Protein AF-A0A2G2ZJE6-F1 (afdb_monomer_lite)

Secondary structure (DSSP, 8-state):
-----PPTTS--EETTEE--TT-EESTTSS-SSSGGGEEEEE-SSSS-EEEE-SSS--EEBTTB------PPP-

Organism: Capsicum annuum (NCBI:txid4072)

Sequence (74 aa):
MSNNVAKPGCQTKCGNLTVPYPFGIGIDAGCSIDSSFDIRCDTSSDPPIAYLNTGYSSIITASTVNISATQSPS

pLDDT: mean 71.39, std 18.25, range [29.38, 90.56]

Radius of gyration: 12.11 Å; chains: 1; bounding box: 27×35×34 Å

InterPro domains:
  IPR025287 Wall-associated receptor kinase, galacturonan-binding domain [PF13947] (10-54)

Structure (mmCIF, N/CA/C/O backbone):
data_AF-A0A2G2ZJE6-F1
#
_entry.id   AF-A0A2G2ZJE6-F1
#
loop_
_atom_site.group_PDB
_atom_site.id
_atom_site.type_symbol
_atom_site.label_atom_id
_atom_site.label_alt_id
_atom_site.label_comp_id
_atom_site.label_asym_id
_atom_site.label_entity_id
_atom_site.label_seq_id
_atom_site.pdbx_PDB_ins_code
_atom_site.Cartn_x
_atom_site.Cartn_y
_atom_site.Cartn_z
_atom_site.occupancy
_atom_site.B_iso_or_equiv
_atom_site.auth_seq_id
_atom_site.auth_comp_id
_atom_site.auth_asym_id
_atom_site.auth_atom_id
_atom_site.pdbx_PDB_model_num
ATOM 1 N N . MET A 1 1 ? 1.904 -8.732 20.613 1.00 45.75 1 MET A N 1
ATOM 2 C CA . MET A 1 1 ? 1.493 -7.350 20.286 1.00 45.75 1 MET A CA 1
ATOM 3 C C . MET A 1 1 ? 1.867 -7.051 18.839 1.00 45.75 1 MET A C 1
ATOM 5 O O . MET A 1 1 ? 3.046 -6.884 18.561 1.00 45.75 1 MET A O 1
ATOM 9 N N . SER A 1 2 ? 0.900 -7.044 17.924 1.00 45.44 2 SER A N 1
ATOM 10 C CA . SER A 1 2 ? 0.918 -6.257 16.675 1.00 45.44 2 SER A CA 1
ATOM 11 C C . SER A 1 2 ? -0.472 -6.375 16.066 1.00 45.44 2 SER A C 1
ATOM 13 O O . SER A 1 2 ? -0.751 -7.282 15.289 1.00 45.44 2 SER A O 1
ATOM 15 N N . ASN A 1 3 ? -1.374 -5.502 16.510 1.00 53.81 3 ASN A N 1
ATOM 16 C CA . ASN A 1 3 ? -2.736 -5.425 15.996 1.00 53.81 3 ASN A CA 1
ATOM 17 C C . ASN A 1 3 ? -2.762 -4.475 14.790 1.00 53.81 3 ASN A C 1
ATOM 19 O O . ASN A 1 3 ? -3.457 -3.466 14.787 1.00 53.81 3 ASN A O 1
ATOM 23 N N . ASN A 1 4 ? -1.952 -4.791 13.780 1.00 61.06 4 ASN A N 1
ATOM 24 C CA . ASN A 1 4 ? -1.934 -4.111 12.490 1.00 61.06 4 ASN A CA 1
ATOM 25 C C . ASN A 1 4 ? -2.501 -5.117 11.492 1.00 61.06 4 ASN A C 1
ATOM 27 O O . ASN A 1 4 ? -1.763 -5.747 10.736 1.00 61.06 4 ASN A O 1
ATOM 31 N N . VAL A 1 5 ? -3.808 -5.363 11.599 1.00 65.50 5 VAL A N 1
ATOM 32 C CA . VAL A 1 5 ? -4.501 -6.399 10.828 1.00 65.50 5 VAL A CA 1
ATOM 33 C C . VAL A 1 5 ? -4.693 -5.881 9.407 1.00 65.50 5 VAL A C 1
ATOM 35 O O . VAL A 1 5 ? -5.747 -5.374 9.043 1.00 65.50 5 VAL A O 1
ATOM 38 N N . ALA A 1 6 ? -3.635 -5.958 8.607 1.00 68.88 6 ALA A N 1
ATOM 39 C CA . ALA A 1 6 ? -3.790 -6.033 7.166 1.00 68.88 6 ALA A CA 1
ATOM 40 C C . ALA A 1 6 ? -4.543 -7.325 6.819 1.00 68.88 6 ALA A C 1
ATOM 42 O O . ALA A 1 6 ? -4.528 -8.301 7.580 1.00 68.88 6 ALA A O 1
ATOM 43 N N . LYS A 1 7 ? -5.202 -7.341 5.661 1.00 77.56 7 LYS A N 1
ATOM 44 C CA . LYS A 1 7 ? -5.932 -8.520 5.197 1.00 77.56 7 LYS A CA 1
ATOM 45 C C . LYS A 1 7 ? -4.983 -9.734 5.096 1.00 77.56 7 LYS A C 1
ATOM 47 O O . LYS A 1 7 ? -3.873 -9.588 4.580 1.00 77.56 7 LYS A O 1
ATOM 52 N N . PRO A 1 8 ? -5.368 -10.930 5.584 1.00 81.44 8 PRO A N 1
ATOM 53 C CA . PRO A 1 8 ? -4.518 -12.115 5.492 1.00 81.44 8 PRO A CA 1
ATOM 54 C C . PRO A 1 8 ? -4.081 -12.394 4.049 1.00 81.44 8 PRO A C 1
ATOM 56 O O . PRO A 1 8 ? -4.898 -12.336 3.131 1.00 81.44 8 PRO A O 1
ATOM 59 N N . GL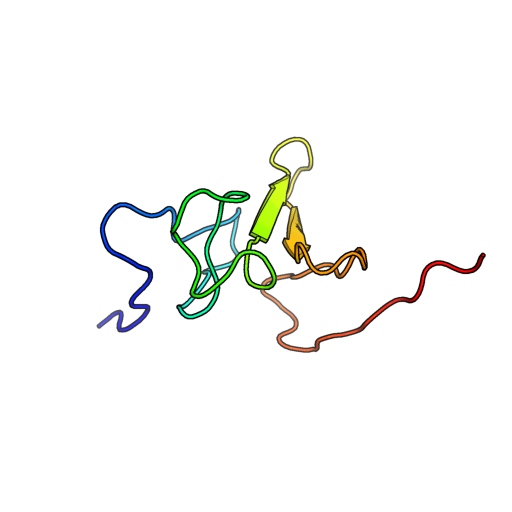Y A 1 9 ? -2.792 -12.688 3.861 1.00 84.12 9 GLY A N 1
ATOM 60 C CA . GLY A 1 9 ? -2.195 -12.911 2.538 1.00 84.12 9 GLY A CA 1
ATOM 61 C C . GLY A 1 9 ? -1.787 -11.637 1.788 1.00 84.12 9 GLY A C 1
ATOM 62 O O . GLY A 1 9 ? -1.231 -11.746 0.701 1.00 84.12 9 GLY A O 1
ATOM 63 N N . CYS A 1 10 ? -2.012 -10.450 2.358 1.00 88.31 10 CYS A N 1
ATOM 64 C CA . CYS A 1 10 ? -1.622 -9.180 1.752 1.00 88.31 10 CYS A CA 1
ATOM 65 C C . CYS A 1 10 ? -0.310 -8.636 2.309 1.00 88.31 10 CYS A C 1
ATOM 67 O O . CYS A 1 10 ? 0.019 -8.813 3.485 1.00 88.31 10 CYS A O 1
ATOM 69 N N . GLN A 1 11 ? 0.427 -7.921 1.458 1.00 85.12 11 GLN A N 1
ATOM 70 C CA . GLN A 1 11 ? 1.623 -7.211 1.883 1.00 85.12 11 GLN A CA 1
ATOM 71 C C . GLN A 1 11 ? 1.243 -6.097 2.861 1.00 85.12 11 GLN A C 1
ATOM 73 O O . GLN A 1 11 ? 0.349 -5.292 2.606 1.00 85.12 11 GLN A O 1
ATOM 78 N N . THR A 1 12 ? 1.949 -6.050 3.988 1.00 83.06 12 THR A N 1
ATOM 79 C CA . THR A 1 12 ? 1.640 -5.142 5.101 1.00 83.06 12 THR A CA 1
ATOM 80 C C . THR A 1 12 ? 2.596 -3.960 5.188 1.00 83.06 12 THR A C 1
ATOM 82 O O . THR A 1 12 ? 2.358 -3.037 5.963 1.00 83.06 12 THR A O 1
ATOM 85 N N . LYS A 1 13 ? 3.692 -3.977 4.416 1.00 84.81 13 LYS A N 1
ATOM 86 C CA . LYS A 1 13 ? 4.737 -2.953 4.460 1.00 84.81 13 LYS A CA 1
ATOM 87 C C . LYS A 1 13 ? 5.146 -2.458 3.081 1.00 84.81 13 LYS A C 1
ATOM 89 O O . LYS A 1 13 ? 5.271 -3.248 2.150 1.00 84.81 13 LYS A O 1
ATOM 94 N N . CYS A 1 14 ? 5.402 -1.159 2.982 1.00 85.31 14 CYS A N 1
ATOM 95 C CA . CYS A 1 14 ? 6.073 -0.521 1.854 1.00 85.31 14 CYS A CA 1
ATOM 96 C C . CYS A 1 14 ? 7.303 0.219 2.394 1.00 85.31 14 CYS A C 1
ATOM 98 O O . CYS A 1 14 ? 7.174 1.257 3.043 1.00 85.31 14 CYS A O 1
ATOM 100 N N . GLY A 1 15 ? 8.492 -0.368 2.235 1.00 82.31 15 GLY A N 1
ATOM 101 C CA . GLY A 1 15 ? 9.686 0.097 2.944 1.00 82.31 15 GLY A CA 1
ATOM 102 C C . GLY A 1 15 ? 9.477 0.067 4.463 1.00 82.31 15 GLY A C 1
ATOM 103 O O . GLY A 1 15 ? 9.139 -0.973 5.033 1.00 82.31 15 GLY A O 1
ATOM 104 N N . ASN A 1 16 ? 9.637 1.220 5.119 1.00 80.31 16 ASN A N 1
ATOM 105 C CA . ASN A 1 16 ? 9.404 1.362 6.561 1.00 80.31 16 ASN A CA 1
ATOM 106 C C . ASN A 1 16 ? 7.948 1.728 6.926 1.00 80.31 16 ASN A C 1
ATOM 108 O O . ASN A 1 16 ? 7.605 1.791 8.107 1.00 80.31 16 ASN A O 1
ATOM 112 N N . LEU A 1 17 ? 7.075 1.966 5.940 1.00 80.38 17 LEU A N 1
ATOM 113 C CA . LEU A 1 17 ? 5.657 2.241 6.171 1.00 80.38 17 LEU A CA 1
ATOM 114 C C . LEU A 1 17 ? 4.906 0.931 6.424 1.00 80.38 17 LEU A C 1
ATOM 116 O O . LEU A 1 17 ? 4.970 0.017 5.607 1.00 80.38 17 LEU A O 1
ATOM 120 N N . THR A 1 18 ? 4.157 0.855 7.525 1.00 83.56 18 THR A N 1
ATOM 121 C CA . THR A 1 18 ? 3.194 -0.231 7.766 1.00 83.56 18 THR A CA 1
ATOM 122 C C . THR A 1 18 ? 1.806 0.228 7.338 1.00 83.56 18 THR A C 1
ATOM 124 O O . THR A 1 18 ? 1.346 1.275 7.783 1.00 83.56 18 THR A O 1
ATOM 127 N N . VAL A 1 19 ? 1.147 -0.560 6.495 1.00 81.75 19 VAL A N 1
ATOM 128 C CA . VAL A 1 19 ? -0.167 -0.271 5.919 1.00 81.75 19 VAL A CA 1
ATOM 129 C C . VAL A 1 19 ? -1.243 -1.045 6.691 1.00 81.75 19 VAL A C 1
ATOM 131 O O . VAL A 1 19 ? -1.260 -2.277 6.629 1.00 81.75 19 VAL A O 1
ATOM 134 N N . PRO A 1 20 ? -2.122 -0.364 7.448 1.00 80.06 20 PRO A N 1
ATOM 135 C CA . PRO A 1 20 ? -3.254 -0.997 8.114 1.00 80.06 20 PRO A CA 1
ATOM 136 C C . PRO A 1 20 ? -4.487 -1.063 7.200 1.00 80.06 20 PRO A C 1
ATOM 138 O O . PRO A 1 20 ? -4.699 -0.184 6.366 1.00 80.06 20 PRO A O 1
ATOM 141 N N . TYR A 1 21 ? -5.364 -2.042 7.433 1.00 81.06 21 TYR A N 1
ATOM 142 C CA . TYR A 1 21 ? -6.724 -2.019 6.885 1.00 81.06 21 TYR A CA 1
ATOM 143 C C . TYR A 1 21 ? -7.456 -0.744 7.361 1.00 81.06 21 TYR A C 1
ATOM 145 O O . TYR A 1 21 ? -7.290 -0.375 8.529 1.00 81.06 21 TYR A O 1
ATOM 153 N N . PRO A 1 22 ? -8.248 -0.045 6.524 1.00 84.56 22 PRO A N 1
ATOM 154 C CA . PRO A 1 22 ? -8.811 -0.445 5.224 1.00 84.56 22 PRO A CA 1
ATOM 155 C C . PRO A 1 22 ? -7.906 -0.269 3.994 1.00 84.56 22 PRO A C 1
ATOM 157 O O . PRO A 1 22 ? -8.343 -0.567 2.884 1.00 84.56 22 PRO A O 1
ATOM 160 N N . PHE A 1 23 ? -6.666 0.194 4.160 1.00 88.00 23 PHE A N 1
ATOM 161 C CA . PHE A 1 23 ? -5.716 0.331 3.057 1.00 88.00 23 PHE A CA 1
ATOM 162 C C . PHE A 1 23 ? -5.034 -0.998 2.745 1.00 88.00 23 PHE A C 1
ATOM 164 O O . PHE A 1 23 ? -4.854 -1.849 3.620 1.00 88.00 23 PHE A O 1
ATOM 171 N N . GLY A 1 24 ? -4.626 -1.163 1.491 1.00 87.69 24 GLY A N 1
ATOM 172 C CA . GLY A 1 24 ? -3.970 -2.380 1.031 1.00 87.69 24 GLY A CA 1
ATOM 173 C C . GLY A 1 24 ? -2.921 -2.090 -0.019 1.00 87.69 24 GLY A C 1
ATOM 174 O O . GLY A 1 24 ? -3.111 -1.223 -0.858 1.00 87.69 24 GLY A O 1
ATOM 175 N N . ILE A 1 25 ? -1.803 -2.809 0.020 1.00 88.56 25 ILE A N 1
ATOM 176 C CA . ILE A 1 25 ? -0.770 -2.675 -1.008 1.00 88.56 25 ILE A CA 1
ATOM 177 C C . ILE A 1 25 ? -1.147 -3.536 -2.215 1.00 88.56 25 ILE A C 1
ATOM 179 O O . ILE A 1 25 ? -1.413 -4.728 -2.060 1.00 88.56 25 ILE A O 1
ATOM 183 N N . GLY A 1 26 ? -1.097 -2.934 -3.403 1.00 87.44 26 GLY A N 1
ATOM 184 C CA . GLY A 1 26 ? -1.411 -3.571 -4.680 1.00 87.44 26 GLY A CA 1
ATOM 185 C C . GLY A 1 26 ? -2.714 -3.045 -5.278 1.00 87.44 26 GLY A C 1
ATOM 186 O O . GLY A 1 26 ? -3.749 -3.079 -4.623 1.00 87.44 26 GLY A O 1
ATOM 187 N N . ILE A 1 27 ? -2.639 -2.578 -6.527 1.00 86.56 27 ILE A N 1
ATOM 188 C CA . ILE A 1 27 ? -3.795 -2.068 -7.275 1.00 86.56 27 ILE A CA 1
ATOM 189 C C . ILE A 1 27 ? -4.688 -3.238 -7.684 1.00 86.56 27 ILE A C 1
ATOM 191 O O . ILE A 1 27 ? -4.192 -4.197 -8.277 1.00 86.56 27 ILE A O 1
ATOM 195 N N . ASP A 1 28 ? -5.969 -3.171 -7.322 1.00 84.81 28 ASP A N 1
ATOM 196 C CA . ASP A 1 28 ? -6.987 -4.202 -7.543 1.00 84.81 28 ASP A CA 1
ATOM 197 C C . ASP A 1 28 ? -6.571 -5.599 -7.031 1.00 84.81 28 ASP A C 1
ATOM 199 O O . ASP A 1 28 ? -7.077 -6.635 -7.464 1.00 84.81 28 ASP A O 1
ATOM 203 N N . ALA A 1 29 ? -5.659 -5.647 -6.050 1.00 88.31 29 ALA A N 1
ATOM 204 C CA . ALA A 1 29 ? -5.172 -6.888 -5.444 1.00 88.31 29 ALA A CA 1
ATOM 205 C C . ALA A 1 29 ? -6.153 -7.478 -4.411 1.00 88.31 29 ALA A C 1
ATOM 207 O O . ALA A 1 29 ? -5.901 -8.536 -3.830 1.00 88.31 29 ALA A O 1
ATOM 208 N N . GLY A 1 30 ? -7.259 -6.777 -4.129 1.00 89.06 30 GLY A N 1
ATOM 209 C CA . GLY A 1 30 ? -8.227 -7.155 -3.100 1.00 89.06 30 GLY A CA 1
ATOM 210 C C . GLY A 1 30 ? -7.631 -7.137 -1.691 1.00 89.06 30 GLY A C 1
ATOM 211 O O . GLY A 1 30 ? -8.033 -7.940 -0.844 1.00 89.06 30 GLY A O 1
ATOM 212 N N . CYS A 1 31 ? -6.629 -6.286 -1.458 1.00 90.56 31 CYS A N 1
ATOM 213 C CA . CYS A 1 31 ? -5.934 -6.136 -0.178 1.00 90.56 31 CYS A CA 1
ATOM 214 C C . CYS A 1 31 ? -6.402 -4.933 0.640 1.00 90.56 31 CYS A C 1
ATOM 216 O O . CYS A 1 31 ? -6.106 -4.842 1.832 1.00 90.56 31 CYS A O 1
ATOM 218 N N . SER A 1 32 ? -7.129 -4.038 -0.008 1.00 89.94 32 SER A N 1
ATOM 219 C CA . SER A 1 32 ? -7.811 -2.876 0.537 1.00 89.94 32 SER A CA 1
ATOM 220 C C . SER A 1 32 ? -9.310 -3.174 0.696 1.00 89.94 32 SER A C 1
ATOM 222 O O . SER A 1 32 ? -9.794 -4.244 0.311 1.00 89.94 32 SER A O 1
ATOM 224 N N . ILE A 1 33 ? -10.053 -2.240 1.289 1.00 87.88 33 ILE A N 1
ATOM 225 C CA . ILE A 1 33 ? -11.522 -2.295 1.337 1.00 87.88 33 ILE A CA 1
ATOM 226 C C . ILE A 1 33 ? -12.169 -2.036 -0.036 1.00 87.88 33 ILE A C 1
ATOM 228 O O . ILE A 1 33 ? -13.269 -2.521 -0.286 1.00 87.88 33 ILE A O 1
ATOM 232 N N . ASP A 1 34 ? -11.500 -1.261 -0.892 1.00 88.12 34 ASP A N 1
ATOM 233 C CA . ASP A 1 34 ? -11.937 -0.806 -2.215 1.00 88.12 34 ASP A CA 1
ATOM 234 C C . ASP A 1 34 ? -10.724 -0.242 -2.980 1.00 88.12 34 ASP A C 1
ATOM 236 O O . ASP A 1 34 ? -9.764 0.209 -2.348 1.00 88.12 34 ASP A O 1
ATOM 240 N N . SER A 1 35 ? -10.781 -0.200 -4.316 1.00 86.06 35 SER A N 1
ATOM 241 C CA . SER A 1 35 ? -9.681 0.247 -5.184 1.00 86.06 35 SER A CA 1
ATOM 242 C C . SER A 1 35 ? -9.171 1.668 -4.877 1.00 86.06 35 SER A C 1
ATOM 244 O O . SER A 1 35 ? -8.003 1.977 -5.116 1.00 86.06 35 SER A O 1
ATOM 246 N N . SER A 1 36 ? -10.004 2.540 -4.294 1.00 83.75 36 SER A N 1
ATOM 247 C CA . SER A 1 36 ? -9.600 3.882 -3.832 1.00 83.75 36 SER A CA 1
ATOM 248 C C . SER A 1 36 ? -8.662 3.871 -2.615 1.00 83.75 36 SER A C 1
ATOM 250 O O . SER A 1 36 ? -7.963 4.851 -2.356 1.00 83.75 36 SER A O 1
ATOM 252 N N . PHE A 1 37 ? -8.617 2.760 -1.879 1.00 86.19 37 PHE A N 1
ATOM 253 C CA . PHE A 1 37 ? -7.735 2.523 -0.733 1.00 86.19 37 PHE A CA 1
ATOM 254 C C . PHE A 1 37 ? -6.505 1.687 -1.106 1.00 86.19 37 PHE A C 1
ATOM 256 O O . PHE A 1 37 ? -5.732 1.289 -0.224 1.00 86.19 37 PHE A O 1
ATOM 263 N N . ASP A 1 38 ? -6.308 1.426 -2.399 1.00 88.19 38 ASP A N 1
ATOM 264 C CA . ASP A 1 38 ? -5.106 0.765 -2.872 1.00 88.19 38 ASP A CA 1
ATOM 265 C C . ASP A 1 38 ? -3.895 1.677 -2.719 1.00 88.19 38 ASP A C 1
ATOM 267 O O . ASP A 1 38 ? -3.921 2.885 -2.974 1.00 88.19 38 ASP A O 1
ATOM 271 N N . ILE A 1 39 ? -2.797 1.057 -2.319 1.00 86.50 39 ILE A N 1
ATOM 272 C CA . ILE A 1 39 ? -1.497 1.676 -2.197 1.00 86.50 39 ILE A CA 1
ATOM 273 C C . ILE A 1 39 ? -0.588 1.067 -3.250 1.00 86.50 39 ILE A C 1
ATOM 275 O O . ILE A 1 39 ? -0.302 -0.135 -3.252 1.00 86.50 39 ILE A O 1
ATOM 279 N N . ARG A 1 40 ? -0.064 1.923 -4.121 1.00 87.44 40 ARG A N 1
ATOM 280 C CA . ARG A 1 40 ? 1.064 1.585 -4.977 1.00 87.44 40 ARG A CA 1
ATOM 281 C C . ARG A 1 40 ? 2.346 1.788 -4.183 1.00 87.44 40 ARG A C 1
ATOM 283 O O . ARG A 1 40 ? 2.660 2.904 -3.784 1.00 87.44 40 ARG A O 1
ATOM 290 N N . CYS A 1 41 ? 3.092 0.710 -3.978 1.00 86.94 41 CYS A N 1
ATOM 291 C CA . CYS A 1 41 ? 4.430 0.779 -3.409 1.00 86.94 41 CYS A CA 1
ATOM 292 C C . CYS A 1 41 ? 5.459 0.855 -4.539 1.00 86.94 41 CYS A C 1
ATOM 294 O O . CYS A 1 41 ? 5.607 -0.099 -5.300 1.00 86.94 41 CYS A O 1
ATOM 296 N N . ASP A 1 42 ? 6.148 1.985 -4.662 1.00 83.69 42 ASP A N 1
ATOM 297 C CA . ASP A 1 42 ? 7.263 2.155 -5.584 1.00 83.69 42 ASP A CA 1
ATOM 298 C C . ASP A 1 42 ? 8.572 1.783 -4.889 1.00 83.69 42 ASP A C 1
ATOM 300 O O . ASP A 1 42 ? 9.065 2.488 -4.008 1.00 83.69 42 ASP A O 1
ATOM 304 N N . THR A 1 43 ? 9.118 0.634 -5.278 1.00 84.25 43 THR A N 1
ATOM 305 C CA . THR A 1 43 ? 10.393 0.113 -4.774 1.00 84.25 43 THR A CA 1
ATOM 306 C C . THR A 1 43 ? 11.575 0.489 -5.667 1.00 84.25 43 THR A C 1
ATOM 308 O O . THR A 1 43 ? 12.675 -0.003 -5.439 1.00 84.25 43 THR A O 1
ATOM 311 N N . SER A 1 44 ? 11.363 1.304 -6.710 1.00 84.38 44 SER A N 1
ATOM 312 C CA . SER A 1 44 ? 12.451 1.825 -7.547 1.00 84.38 44 SER A CA 1
ATOM 313 C C . SER A 1 44 ? 13.178 2.988 -6.870 1.00 84.38 44 SER A C 1
ATOM 315 O O . SER A 1 44 ? 14.282 3.338 -7.285 1.00 84.38 44 SER A O 1
ATOM 317 N N . SER A 1 45 ? 12.554 3.597 -5.862 1.00 75.00 45 SER A N 1
ATOM 318 C CA . SER A 1 45 ? 13.139 4.640 -5.022 1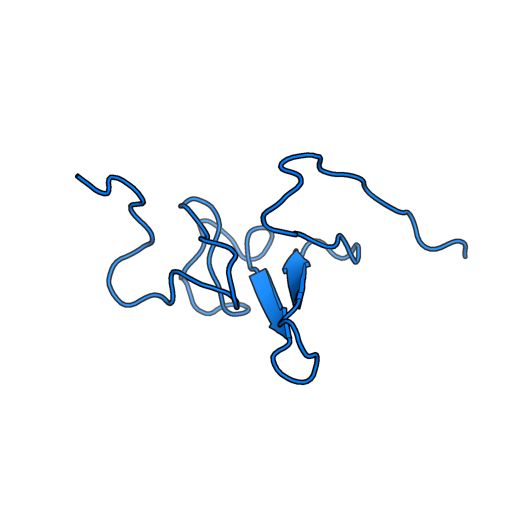.00 75.00 45 SER A CA 1
ATOM 319 C C . SER A 1 45 ? 13.760 4.035 -3.761 1.00 75.00 45 SER A C 1
ATOM 321 O O . SER A 1 45 ? 13.228 3.071 -3.209 1.00 75.00 45 SER A O 1
ATOM 323 N N . ASP A 1 46 ? 14.861 4.620 -3.284 1.00 77.56 46 ASP A N 1
ATOM 324 C CA . ASP A 1 46 ? 15.463 4.294 -1.988 1.00 77.56 46 ASP A CA 1
ATOM 325 C C . ASP A 1 46 ? 15.454 5.549 -1.090 1.00 77.56 46 ASP A C 1
ATOM 327 O O . ASP A 1 46 ? 16.191 6.500 -1.372 1.00 77.56 46 ASP A O 1
ATOM 331 N N . PRO A 1 47 ? 14.597 5.610 -0.049 1.00 75.50 47 PRO A N 1
ATOM 332 C CA . PRO A 1 47 ? 13.702 4.547 0.420 1.00 75.50 47 PRO A CA 1
ATOM 333 C C . PRO A 1 47 ? 12.439 4.361 -0.455 1.00 75.50 47 PRO A C 1
ATOM 335 O O . PRO A 1 47 ? 12.025 5.303 -1.135 1.00 75.50 47 PRO A O 1
ATOM 338 N N . PRO A 1 48 ? 11.775 3.183 -0.395 1.00 79.81 48 PRO A N 1
ATOM 339 C CA . PRO A 1 48 ? 10.523 2.929 -1.110 1.00 79.81 48 PRO A CA 1
ATOM 340 C C . PRO A 1 48 ? 9.424 3.931 -0.752 1.00 79.81 48 PRO A C 1
ATOM 342 O O . PRO A 1 48 ? 9.249 4.277 0.421 1.00 79.81 48 PRO A O 1
ATOM 345 N N . ILE A 1 49 ? 8.646 4.345 -1.752 1.00 81.06 49 ILE A N 1
ATOM 346 C CA . ILE A 1 49 ? 7.603 5.369 -1.611 1.00 81.06 49 ILE A CA 1
ATOM 347 C C . ILE A 1 49 ? 6.223 4.736 -1.802 1.00 81.06 49 ILE A C 1
ATOM 349 O O . ILE A 1 49 ? 5.991 4.003 -2.758 1.00 81.06 49 ILE A O 1
ATOM 353 N N . ALA A 1 50 ? 5.286 5.028 -0.900 1.00 82.81 50 ALA A N 1
ATOM 354 C CA . ALA A 1 50 ? 3.897 4.598 -1.019 1.00 82.81 50 ALA A CA 1
ATOM 355 C C . ALA A 1 50 ? 3.014 5.724 -1.577 1.00 82.81 50 ALA A C 1
ATOM 357 O O . ALA A 1 50 ? 3.085 6.863 -1.114 1.00 82.81 50 ALA A O 1
ATOM 358 N N . TYR A 1 51 ? 2.145 5.386 -2.526 1.00 83.25 51 TYR A N 1
ATOM 359 C CA . TYR A 1 51 ? 1.193 6.296 -3.163 1.00 83.25 51 TYR A CA 1
ATOM 360 C C . TYR A 1 51 ? -0.232 5.766 -3.029 1.00 83.25 51 TYR A C 1
ATOM 362 O O . TYR A 1 51 ? -0.457 4.575 -3.230 1.00 83.25 51 TYR A O 1
ATOM 370 N N . LEU A 1 52 ? -1.193 6.644 -2.744 1.00 82.88 52 LEU A N 1
ATOM 371 C CA . LEU A 1 52 ? -2.623 6.314 -2.788 1.00 82.88 52 LEU A CA 1
ATOM 372 C C . LEU A 1 52 ? -3.141 6.255 -4.229 1.00 82.88 52 LEU A C 1
ATOM 374 O O . LEU A 1 52 ? -2.831 7.120 -5.047 1.00 82.88 52 LEU A O 1
ATOM 378 N N . ASN A 1 53 ? -3.988 5.272 -4.514 1.00 75.12 53 ASN A N 1
ATOM 379 C CA . ASN A 1 53 ? -4.663 5.097 -5.796 1.00 75.12 53 ASN A CA 1
ATOM 380 C C . ASN A 1 53 ? -5.980 5.892 -5.876 1.00 75.12 53 ASN A C 1
ATOM 382 O O . ASN A 1 53 ? -7.034 5.355 -6.197 1.00 75.12 53 ASN A O 1
ATOM 386 N N . THR A 1 54 ? -5.957 7.182 -5.543 1.00 66.25 54 THR A N 1
ATOM 387 C CA . THR A 1 54 ? -7.176 8.019 -5.505 1.00 66.25 54 THR A CA 1
ATOM 388 C C . THR A 1 54 ? -7.337 8.917 -6.733 1.00 66.25 54 THR A C 1
ATOM 390 O O . THR A 1 54 ? -8.163 9.825 -6.729 1.00 66.25 54 THR A O 1
ATOM 393 N N . GLY A 1 55 ? -6.532 8.718 -7.782 1.00 57.84 55 GLY A N 1
ATOM 394 C CA . GLY A 1 55 ? -6.422 9.658 -8.909 1.00 57.84 55 GLY A CA 1
ATOM 395 C C . GLY A 1 55 ? -5.631 10.933 -8.576 1.00 57.84 55 GLY A C 1
ATOM 396 O O . GLY A 1 55 ? -5.346 11.730 -9.466 1.00 57.84 55 GLY A 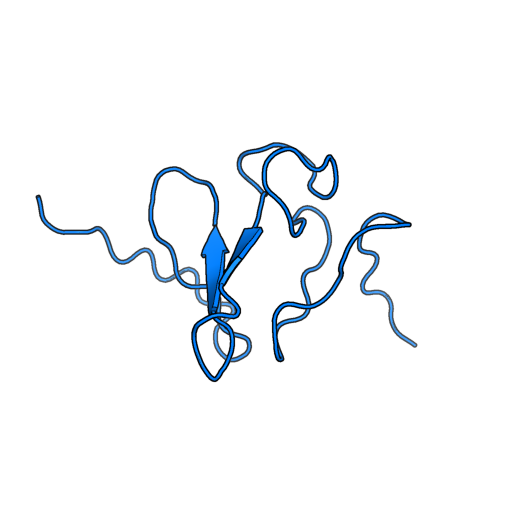O 1
ATOM 397 N N . TYR A 1 56 ? -5.217 11.093 -7.314 1.00 55.69 56 TYR A N 1
ATOM 398 C CA . TYR A 1 56 ? -4.331 12.147 -6.831 1.00 55.69 56 TYR A CA 1
ATOM 399 C C . TYR A 1 56 ? -3.051 11.511 -6.275 1.00 55.69 56 TYR A C 1
ATOM 401 O O . TYR A 1 56 ? -3.118 10.663 -5.386 1.00 55.69 56 TYR A O 1
ATOM 409 N N . SER A 1 57 ? -1.879 11.936 -6.755 1.00 54.69 57 SER A N 1
ATOM 410 C CA . SER A 1 57 ? -0.572 11.441 -6.292 1.00 54.69 57 SER A CA 1
ATOM 411 C C . SER A 1 57 ? -0.254 11.933 -4.873 1.00 54.69 57 SER A C 1
ATOM 413 O O . SER A 1 57 ? 0.512 12.873 -4.684 1.00 54.69 57 SER A O 1
ATOM 415 N N . SER A 1 58 ? -0.861 11.315 -3.861 1.00 60.00 58 SER A N 1
ATOM 416 C CA . SER A 1 58 ? -0.607 11.631 -2.450 1.00 60.00 58 SER A CA 1
ATOM 417 C C . SER A 1 58 ? 0.497 10.718 -1.916 1.00 60.00 58 SER A C 1
ATOM 419 O O . SER A 1 58 ? 0.342 9.495 -1.927 1.00 60.00 58 SER A O 1
ATOM 421 N N . ILE A 1 59 ? 1.613 11.300 -1.467 1.00 60.50 59 ILE A N 1
ATOM 422 C CA . ILE A 1 59 ? 2.749 10.559 -0.901 1.00 60.50 59 ILE A CA 1
ATOM 423 C C . ILE A 1 59 ? 2.411 10.160 0.540 1.00 60.50 59 ILE A C 1
ATOM 425 O O . ILE A 1 59 ? 2.117 11.019 1.370 1.00 60.50 59 ILE A O 1
ATOM 429 N N . ILE A 1 60 ? 2.488 8.867 0.851 1.00 61.81 60 ILE A N 1
ATOM 430 C CA . ILE A 1 60 ? 2.300 8.331 2.202 1.00 61.81 60 ILE A CA 1
ATOM 431 C C . ILE A 1 60 ? 3.682 7.962 2.742 1.00 61.81 60 ILE A C 1
ATOM 433 O O . ILE A 1 60 ? 4.317 7.031 2.248 1.00 61.81 60 ILE A O 1
ATOM 437 N N . THR A 1 61 ? 4.178 8.682 3.749 1.00 54.16 61 THR A N 1
ATOM 438 C CA . THR A 1 61 ? 5.451 8.337 4.408 1.00 54.16 61 THR A CA 1
ATOM 439 C C . THR A 1 61 ? 5.222 7.973 5.869 1.00 54.16 61 THR A C 1
ATOM 441 O O . THR A 1 61 ? 4.284 8.449 6.501 1.00 54.16 61 THR A O 1
ATOM 444 N N . ALA A 1 62 ? 6.089 7.123 6.423 1.00 51.41 62 ALA A N 1
ATOM 445 C CA . ALA A 1 62 ? 5.963 6.611 7.791 1.00 51.41 62 ALA A CA 1
ATOM 446 C C . ALA A 1 62 ? 6.013 7.700 8.886 1.00 51.41 62 ALA A C 1
ATOM 448 O O . ALA A 1 62 ? 5.606 7.440 10.016 1.00 51.41 62 ALA A O 1
ATOM 449 N N . SER A 1 63 ? 6.501 8.902 8.563 1.00 49.00 63 SER A N 1
ATOM 450 C CA . SER A 1 63 ? 6.705 10.010 9.509 1.00 49.00 63 SER A CA 1
ATOM 451 C C . SER A 1 63 ? 5.538 10.996 9.567 1.00 49.00 63 SER A C 1
ATOM 453 O O . SER A 1 63 ? 5.497 11.852 10.447 1.00 49.00 63 SER A O 1
ATOM 455 N N . THR A 1 64 ? 4.589 10.891 8.641 1.00 42.19 64 THR A N 1
ATOM 456 C CA . THR A 1 64 ? 3.446 11.792 8.542 1.00 42.19 64 THR A CA 1
ATOM 457 C C . THR A 1 64 ? 2.190 10.978 8.271 1.00 42.19 64 THR A C 1
ATOM 459 O O . THR A 1 64 ? 1.813 10.738 7.127 1.00 42.19 64 THR A O 1
ATOM 462 N N . VAL A 1 65 ? 1.447 10.647 9.332 1.00 44.88 65 VAL A N 1
ATOM 463 C CA . VAL A 1 65 ? -0.019 10.523 9.223 1.00 44.88 65 VAL A CA 1
ATOM 464 C C . VAL A 1 65 ? -0.579 11.944 9.066 1.00 44.88 65 VAL A C 1
ATOM 466 O O . VAL A 1 65 ? -1.344 12.447 9.878 1.00 44.88 65 VAL A O 1
ATOM 469 N N . ASN A 1 66 ? -0.117 12.638 8.030 1.00 40.91 66 ASN A N 1
ATOM 470 C CA . ASN A 1 66 ? -0.552 13.961 7.642 1.00 40.91 66 ASN A CA 1
ATOM 471 C C . ASN A 1 66 ? -0.884 13.768 6.176 1.00 40.91 66 ASN A C 1
ATOM 473 O O . ASN A 1 66 ? 0.014 13.674 5.342 1.00 40.91 66 ASN A O 1
ATOM 477 N N . ILE A 1 67 ? -2.166 13.612 5.877 1.00 42.38 67 ILE A N 1
ATOM 478 C CA . ILE A 1 67 ? -2.655 13.483 4.510 1.00 42.38 67 ILE A CA 1
ATOM 479 C C . ILE A 1 67 ? -2.472 14.857 3.851 1.00 42.38 67 ILE A C 1
ATOM 481 O O . ILE A 1 67 ? -3.395 15.661 3.779 1.00 42.38 67 ILE A O 1
ATOM 485 N N . SER A 1 68 ? -1.244 15.201 3.467 1.00 38.09 68 SER A N 1
ATOM 486 C CA . SER A 1 68 ? -0.943 16.429 2.744 1.00 38.09 68 SER A CA 1
ATOM 487 C C . SER A 1 68 ? -1.174 16.152 1.266 1.00 38.09 68 SER A C 1
ATOM 489 O O . SER A 1 68 ? -0.285 15.676 0.564 1.00 38.09 68 SER A O 1
ATOM 491 N N . ALA A 1 69 ? -2.402 16.410 0.816 1.00 38.34 69 ALA A N 1
ATOM 492 C CA . ALA A 1 69 ? -2.758 16.436 -0.593 1.00 38.34 69 ALA A CA 1
ATOM 493 C C . ALA A 1 69 ? -1.992 17.580 -1.279 1.00 38.34 69 ALA A C 1
ATOM 495 O O . ALA A 1 69 ? -2.439 18.725 -1.287 1.00 38.34 69 ALA A O 1
ATOM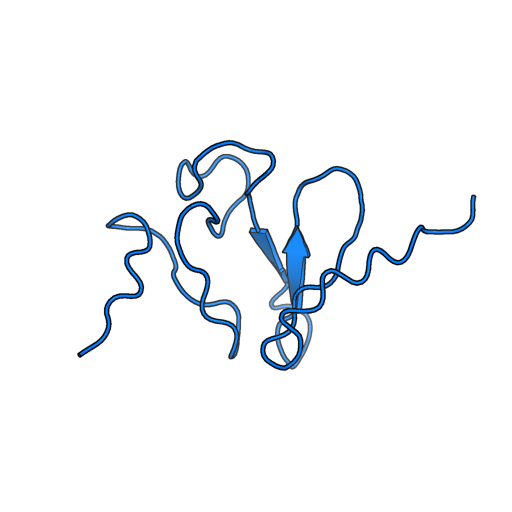 496 N N . THR A 1 70 ? -0.816 17.299 -1.837 1.00 36.06 70 THR A N 1
ATOM 497 C CA . THR A 1 70 ? -0.195 18.211 -2.800 1.00 36.06 70 THR A CA 1
ATOM 498 C C . THR A 1 70 ? -0.913 18.024 -4.128 1.00 36.06 70 THR A C 1
ATOM 500 O O . THR A 1 70 ? -0.645 17.085 -4.875 1.00 36.06 70 THR A O 1
ATOM 503 N N . GLN A 1 71 ? -1.882 18.899 -4.386 1.00 29.38 71 GLN A N 1
ATOM 504 C CA . GLN A 1 71 ? -2.504 19.065 -5.693 1.00 29.38 71 GLN A CA 1
ATOM 505 C C . GLN A 1 71 ? -1.387 19.362 -6.7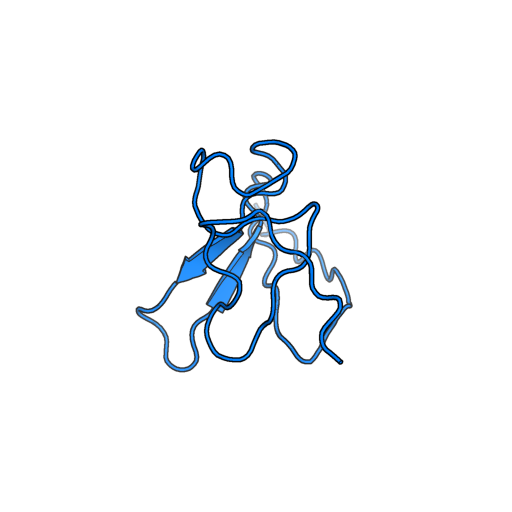05 1.00 29.38 71 GLN A C 1
ATOM 507 O O . GLN A 1 71 ? -0.645 20.329 -6.529 1.00 29.38 71 GLN A O 1
ATOM 512 N N . SER A 1 72 ? -1.220 18.513 -7.724 1.00 33.59 72 SER A N 1
ATOM 513 C CA . SER A 1 72 ? -0.383 18.874 -8.872 1.00 33.59 72 SER A CA 1
ATOM 514 C C . SER A 1 72 ? -0.986 20.143 -9.479 1.00 33.59 72 SER A C 1
ATOM 516 O O . SER A 1 72 ? -2.190 20.132 -9.755 1.00 33.59 72 SER A O 1
ATOM 518 N N . PRO A 1 73 ? -0.229 21.242 -9.656 1.00 38.62 73 PRO A N 1
ATOM 519 C CA . PRO A 1 73 ? -0.728 22.339 -10.459 1.00 38.62 73 PRO A CA 1
ATOM 520 C C . PR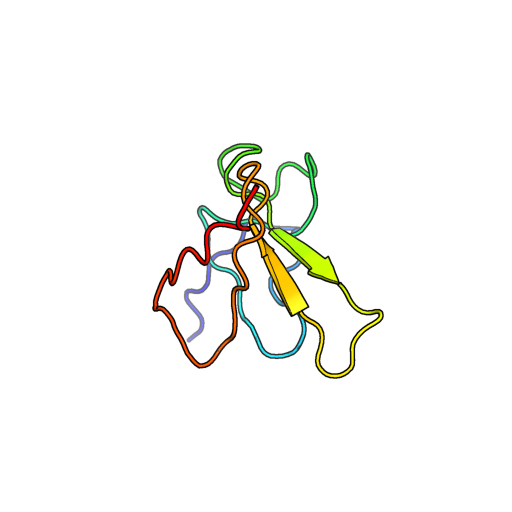O A 1 73 ? -0.877 21.825 -11.894 1.00 38.62 73 PRO A C 1
ATOM 522 O O . PRO A 1 73 ? -0.065 21.019 -12.357 1.00 38.62 73 PRO A O 1
ATOM 525 N N . SER A 1 74 ? -1.984 22.237 -12.507 1.00 35.50 74 SER A N 1
ATOM 526 C CA . SER A 1 74 ? -2.390 21.977 -13.892 1.00 35.50 74 SER A CA 1
ATOM 527 C C . SER A 1 74 ? -1.253 22.074 -14.905 1.00 35.50 74 SER A C 1
ATOM 529 O O . SER A 1 74 ? -0.424 23.001 -14.758 1.00 35.50 74 SER A O 1
#

Foldseek 3Di:
DDPQDFPPPFDQDQQPDGHGPCAGEDQVPPRHPDNQRYWDWAVVDVVIWIAGSNVFGFTDDNVDPPRPRPGDDD